Protein AF-A0A5N8VLD8-F1 (afdb_monomer_lite)

Sequence (87 aa):
MGMFDDIHTGNRCGQTKAFGRTLAHYCTGDTVDPVDGRTHVQIAMPDGGWLHVRDGRIHSWQETPAPDLPPYDNFGRPLSGLAWPYP

Foldseek 3Di:
DFQWEWEAEPPDIATAQQQPSPNHYDYFFDAGHAQVNHQFAWEATPVAFIFTGHNRGGHHTGRDDDLQHQYDYSNSHRDPPCDHNDD

Secondary structure (DSSP, 8-state):
----EEEEETTEEEEE-TT-SS--EEETT-B-PPBTTBSSEEEE-TTSSEEEEETTEEEEEESS--TTS-EE-TTSSB-TT--SS--

Structure (mmCIF, N/CA/C/O backbone):
data_AF-A0A5N8VLD8-F1
#
_entry.id   AF-A0A5N8VLD8-F1
#
loop_
_atom_site.group_PDB
_atom_site.id
_atom_site.type_symbol
_atom_site.label_atom_id
_atom_site.label_alt_id
_atom_site.label_comp_id
_atom_site.label_asym_id
_atom_site.label_entity_id
_atom_site.label_seq_id
_atom_site.pdbx_PDB_ins_code
_atom_site.Cartn_x
_atom_site.Cartn_y
_atom_site.Cartn_z
_atom_site.occupancy
_atom_site.B_iso_or_equiv
_atom_site.auth_seq_id
_atom_site.auth_comp_id
_atom_site.auth_asym_id
_atom_site.auth_atom_id
_atom_site.pdbx_PDB_model_num
ATOM 1 N N . MET A 1 1 ? 9.318 -10.427 -17.188 1.00 51.47 1 MET A N 1
ATOM 2 C CA . MET A 1 1 ? 8.568 -9.326 -16.543 1.00 51.47 1 MET A CA 1
ATOM 3 C C . MET A 1 1 ? 7.678 -9.935 -15.477 1.00 51.47 1 MET A C 1
ATOM 5 O O . MET A 1 1 ? 7.081 -10.969 -15.742 1.00 51.47 1 MET A O 1
ATOM 9 N N . GLY A 1 2 ? 7.673 -9.393 -14.260 1.00 64.25 2 GLY A N 1
ATOM 10 C CA . GLY A 1 2 ? 6.794 -9.890 -13.199 1.00 64.25 2 GLY A CA 1
ATOM 11 C C . GLY A 1 2 ? 5.386 -9.311 -13.332 1.00 64.25 2 GLY A C 1
ATOM 12 O O . GLY A 1 2 ? 5.240 -8.209 -13.837 1.00 64.25 2 GLY A O 1
ATOM 13 N N . MET A 1 3 ? 4.379 -10.038 -12.854 1.00 83.50 3 MET A N 1
ATOM 14 C CA . MET A 1 3 ? 3.006 -9.544 -12.705 1.00 83.50 3 MET A CA 1
ATOM 15 C C . MET A 1 3 ? 2.946 -8.584 -11.503 1.00 83.50 3 MET A C 1
ATOM 17 O O . MET A 1 3 ? 3.359 -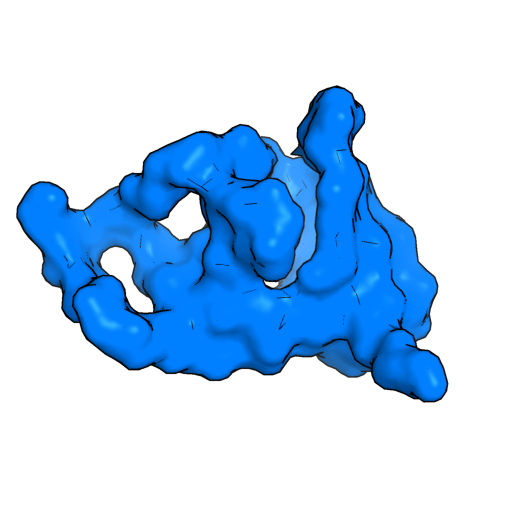8.994 -10.409 1.00 83.50 3 MET A O 1
ATOM 21 N N . PHE A 1 4 ? 2.539 -7.331 -11.720 1.00 87.75 4 PHE A N 1
ATOM 22 C CA . PHE A 1 4 ? 2.366 -6.274 -10.713 1.00 87.75 4 PHE A CA 1
ATOM 23 C C . PHE A 1 4 ? 1.028 -5.571 -10.940 1.00 87.75 4 PHE A C 1
ATOM 25 O O . PHE A 1 4 ? 0.575 -5.492 -12.077 1.00 87.75 4 PHE 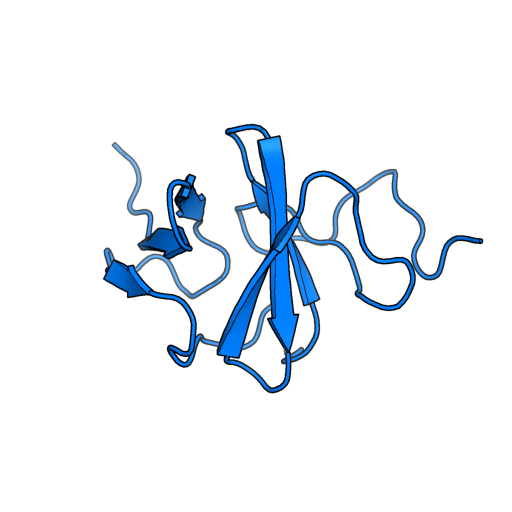A O 1
ATOM 32 N N . ASP A 1 5 ? 0.446 -5.057 -9.866 1.00 90.31 5 ASP A N 1
ATOM 33 C CA . ASP A 1 5 ? -0.750 -4.225 -9.886 1.00 90.31 5 ASP A CA 1
ATOM 34 C C . ASP A 1 5 ? -0.328 -2.746 -9.948 1.00 90.31 5 ASP A C 1
ATOM 36 O O . ASP A 1 5 ? 0.594 -2.332 -9.233 1.00 90.31 5 ASP A O 1
ATOM 40 N N . ASP A 1 6 ? -0.982 -1.966 -10.809 1.00 93.56 6 ASP A N 1
ATOM 41 C CA . ASP A 1 6 ? -0.724 -0.538 -11.007 1.00 93.56 6 ASP A CA 1
ATOM 42 C C . ASP A 1 6 ? -1.597 0.294 -10.064 1.00 93.56 6 ASP A C 1
ATOM 44 O O . ASP A 1 6 ? -2.818 0.135 -10.026 1.00 93.56 6 ASP A O 1
ATOM 48 N N . ILE A 1 7 ? -0.982 1.217 -9.323 1.00 94.44 7 ILE A N 1
ATOM 49 C CA . ILE A 1 7 ? -1.655 2.069 -8.341 1.00 94.44 7 ILE A CA 1
ATOM 50 C C . ILE A 1 7 ? -1.556 3.531 -8.757 1.00 94.44 7 ILE A C 1
ATOM 52 O O . ILE A 1 7 ? -0.458 4.077 -8.842 1.00 94.44 7 ILE A O 1
ATOM 56 N N . HIS A 1 8 ? -2.702 4.187 -8.923 1.00 94.50 8 HIS A N 1
ATOM 57 C CA . HIS A 1 8 ? -2.811 5.605 -9.252 1.00 94.50 8 HIS A CA 1
ATOM 58 C C . HIS A 1 8 ? -3.436 6.389 -8.095 1.00 94.50 8 HIS A C 1
ATOM 60 O O . HIS A 1 8 ? -4.568 6.145 -7.681 1.00 94.50 8 HIS A O 1
ATOM 66 N N . THR A 1 9 ? -2.708 7.375 -7.575 1.00 93.38 9 THR A N 1
ATOM 67 C CA . THR A 1 9 ? -3.180 8.229 -6.474 1.00 93.38 9 THR A CA 1
ATOM 68 C C . THR A 1 9 ? -2.818 9.688 -6.753 1.00 93.38 9 THR A C 1
ATOM 70 O O . THR A 1 9 ? -1.672 10.119 -6.617 1.00 93.38 9 THR A O 1
ATOM 73 N N . GLY A 1 10 ? -3.799 10.475 -7.202 1.00 88.25 10 GLY A N 1
ATOM 74 C CA . GLY A 1 10 ? -3.543 11.835 -7.686 1.00 88.25 10 GLY A CA 1
ATOM 75 C C . GLY A 1 10 ? -2.520 11.835 -8.830 1.00 88.25 10 GLY A C 1
ATOM 76 O O . GLY A 1 10 ? -2.729 11.179 -9.845 1.00 88.25 10 GLY A O 1
ATOM 77 N N . ASN A 1 11 ? -1.399 12.538 -8.644 1.00 89.19 11 ASN A N 1
ATOM 78 C CA . ASN A 1 11 ? -0.314 12.625 -9.633 1.00 89.19 11 ASN A CA 1
ATOM 79 C C . ASN A 1 11 ? 0.768 11.539 -9.467 1.00 89.19 11 ASN A C 1
ATOM 81 O O . ASN A 1 11 ? 1.785 11.582 -10.160 1.00 89.19 11 ASN A O 1
ATOM 85 N N . ARG A 1 12 ? 0.599 10.601 -8.526 1.00 93.06 12 ARG A N 1
ATOM 86 C CA . ARG A 1 12 ? 1.533 9.490 -8.300 1.00 93.06 12 ARG A CA 1
ATOM 87 C C . ARG A 1 12 ? 1.017 8.218 -8.967 1.00 93.06 12 ARG A C 1
ATOM 89 O O . ARG A 1 12 ? -0.182 7.935 -8.951 1.00 93.06 12 ARG A O 1
ATOM 96 N N . CYS A 1 13 ? 1.954 7.453 -9.511 1.00 93.25 13 CYS A N 1
ATOM 97 C CA . CYS A 1 13 ? 1.759 6.126 -10.074 1.00 93.25 13 CYS A CA 1
ATOM 98 C C . CYS A 1 13 ? 2.893 5.231 -9.563 1.00 93.25 13 CYS A C 1
ATOM 100 O O . CYS A 1 13 ? 4.026 5.702 -9.462 1.00 93.25 13 CYS A O 1
ATOM 102 N N . GLY A 1 14 ? 2.591 3.976 -9.242 1.00 93.31 14 GLY A N 1
ATOM 103 C CA . GLY A 1 14 ? 3.614 2.965 -9.001 1.00 93.31 14 GLY A CA 1
ATOM 104 C C . GLY A 1 14 ? 3.037 1.563 -8.909 1.00 93.31 14 GLY A C 1
ATOM 105 O O . GLY A 1 14 ? 1.826 1.366 -8.991 1.00 93.31 14 GLY A O 1
ATOM 106 N N . GLN A 1 15 ? 3.922 0.586 -8.737 1.00 93.88 15 GLN A N 1
ATOM 107 C CA . GLN A 1 15 ? 3.584 -0.829 -8.873 1.00 93.88 15 GLN A CA 1
ATOM 108 C C . GLN A 1 15 ? 3.780 -1.615 -7.576 1.00 93.88 15 GLN A C 1
ATOM 110 O O . GLN A 1 15 ? 4.818 -1.518 -6.914 1.00 93.88 15 GLN A O 1
ATOM 115 N N . THR A 1 16 ? 2.799 -2.452 -7.233 1.00 93.44 16 THR A N 1
ATOM 116 C CA . THR A 1 16 ? 2.843 -3.327 -6.052 1.00 93.44 16 THR A CA 1
ATOM 117 C C . THR A 1 16 ? 2.367 -4.741 -6.373 1.00 93.44 16 THR A C 1
ATOM 119 O O . THR A 1 16 ? 1.689 -4.996 -7.358 1.00 93.44 16 THR A O 1
ATOM 122 N N . LYS A 1 17 ? 2.774 -5.698 -5.546 1.00 93.25 17 LYS A N 1
ATOM 123 C CA . LYS A 1 17 ? 2.312 -7.093 -5.538 1.00 93.25 17 LYS A CA 1
ATOM 124 C C . LYS A 1 17 ? 1.581 -7.451 -4.253 1.00 93.25 17 LYS A C 1
ATOM 126 O O . LYS A 1 17 ? 1.204 -8.611 -4.085 1.00 93.25 17 LYS A O 1
ATOM 131 N N . ALA A 1 18 ? 1.443 -6.490 -3.343 1.00 94.31 18 ALA A N 1
ATOM 132 C CA . ALA A 1 18 ? 0.882 -6.712 -2.020 1.00 94.31 18 ALA A CA 1
ATOM 133 C C . ALA A 1 18 ? -0.575 -7.207 -2.066 1.00 94.31 18 ALA A C 1
ATOM 135 O O . ALA A 1 18 ? -1.006 -7.859 -1.123 1.00 94.31 18 ALA A O 1
ATOM 136 N N . PHE A 1 19 ? -1.298 -6.959 -3.165 1.00 92.12 19 PHE A N 1
ATOM 137 C CA . PHE A 1 19 ? -2.731 -7.241 -3.310 1.00 92.12 19 PHE A CA 1
ATOM 138 C C . PHE A 1 19 ? -3.060 -8.448 -4.199 1.00 92.12 19 PHE A C 1
ATOM 140 O O . PHE A 1 19 ? -4.189 -8.584 -4.646 1.00 92.12 19 PHE A O 1
ATOM 147 N N . GLY A 1 20 ? -2.096 -9.331 -4.478 1.00 78.44 20 GLY A N 1
ATOM 148 C CA . GLY A 1 20 ? -2.399 -10.609 -5.136 1.00 78.44 20 GLY A CA 1
ATOM 149 C C . GLY A 1 20 ? -1.864 -10.794 -6.556 1.00 78.44 20 GLY A C 1
ATOM 150 O O . GLY A 1 20 ? -2.012 -11.891 -7.090 1.00 78.44 20 GLY A O 1
ATOM 151 N N . ARG A 1 21 ? -1.128 -9.822 -7.124 1.00 72.06 21 ARG A N 1
ATOM 152 C CA . ARG A 1 21 ? -0.369 -9.985 -8.387 1.00 72.06 21 ARG A CA 1
ATOM 153 C C . ARG A 1 21 ? -1.270 -10.294 -9.584 1.00 72.06 21 ARG A C 1
ATOM 155 O O . ARG A 1 21 ? -0.987 -11.236 -10.319 1.00 72.06 21 ARG A O 1
ATOM 162 N N . THR A 1 22 ? -2.340 -9.539 -9.778 1.00 78.00 22 THR A N 1
ATOM 163 C CA . THR A 1 22 ? -3.383 -9.850 -10.767 1.00 78.00 22 THR A CA 1
ATOM 164 C C . THR A 1 22 ? -3.328 -8.987 -12.033 1.00 78.00 22 THR A C 1
ATOM 166 O O . THR A 1 22 ? -4.150 -9.196 -12.921 1.00 78.00 22 THR A O 1
ATOM 169 N N . LEU A 1 23 ? -2.343 -8.083 -12.167 1.00 85.38 23 LEU A N 1
ATOM 170 C CA . LEU A 1 23 ? -2.330 -7.017 -13.193 1.00 85.38 23 LEU A CA 1
ATOM 171 C C . LEU A 1 23 ? -3.543 -6.093 -13.058 1.00 85.38 23 LEU A C 1
ATOM 173 O O . LEU A 1 23 ? -4.080 -5.604 -14.052 1.00 85.38 23 LEU A O 1
ATOM 177 N N . ALA A 1 24 ? -4.008 -5.895 -11.827 1.00 90.00 24 ALA A N 1
ATOM 178 C CA . ALA A 1 24 ? -5.095 -4.975 -11.571 1.00 90.00 24 ALA A CA 1
ATOM 179 C C . ALA A 1 24 ? -4.615 -3.526 -11.706 1.00 90.00 24 ALA A C 1
ATOM 181 O O . ALA A 1 24 ? -3.464 -3.199 -11.418 1.00 90.00 24 ALA A O 1
ATOM 182 N N . HIS A 1 25 ? -5.536 -2.657 -12.109 1.00 92.81 25 HIS A N 1
ATOM 183 C CA . HIS A 1 25 ? -5.354 -1.213 -12.071 1.00 92.81 25 HIS A CA 1
ATOM 184 C C . HIS A 1 25 ? -6.239 -0.658 -10.961 1.00 92.81 25 HIS A C 1
ATOM 186 O O . HIS A 1 25 ? -7.458 -0.832 -11.011 1.00 92.81 25 HIS A O 1
ATOM 192 N N . TYR A 1 26 ? -5.633 0.007 -9.982 1.00 94.31 26 TYR A N 1
ATOM 193 C CA . TYR A 1 26 ? -6.335 0.596 -8.852 1.00 94.31 26 TYR A CA 1
ATOM 194 C C . TYR A 1 26 ? -6.143 2.110 -8.782 1.00 94.31 26 TYR A C 1
ATOM 196 O O . TYR A 1 26 ? -5.065 2.643 -9.057 1.00 94.31 26 TYR A O 1
ATOM 204 N N . CYS A 1 27 ? -7.185 2.794 -8.330 1.00 95.50 27 CYS A N 1
ATOM 205 C CA . CYS A 1 27 ? -7.211 4.209 -8.005 1.00 95.50 27 CYS A CA 1
ATOM 206 C C . CYS A 1 27 ? -7.453 4.435 -6.504 1.00 95.50 27 CYS A C 1
ATOM 208 O O . CYS A 1 27 ? -7.893 3.546 -5.771 1.00 95.50 27 CYS A O 1
ATOM 210 N N . THR A 1 28 ? -7.215 5.661 -6.029 1.00 96.56 28 THR A N 1
ATOM 211 C CA . THR A 1 28 ? -7.664 6.082 -4.692 1.00 96.56 28 THR A CA 1
ATOM 212 C C . THR A 1 28 ? -9.145 5.748 -4.473 1.00 96.56 28 THR A C 1
ATOM 214 O O . THR A 1 28 ? -9.993 6.110 -5.282 1.00 96.56 28 THR A O 1
ATOM 217 N N . GLY A 1 29 ? -9.454 5.112 -3.344 1.00 96.06 29 GLY A N 1
ATOM 218 C CA . GLY A 1 29 ? -10.795 4.684 -2.945 1.00 96.06 29 GLY A CA 1
ATOM 219 C C . GLY A 1 29 ? -11.125 3.232 -3.296 1.00 96.06 29 GLY A C 1
ATOM 220 O O . GLY A 1 29 ? -12.037 2.663 -2.681 1.00 96.06 29 GLY A O 1
ATOM 221 N N . ASP A 1 30 ? -10.379 2.614 -4.213 1.00 96.81 30 ASP A N 1
ATOM 222 C CA . ASP A 1 30 ? -10.623 1.234 -4.622 1.00 96.81 30 ASP A CA 1
ATOM 223 C C . ASP A 1 30 ? -10.325 0.248 -3.498 1.00 96.81 30 ASP A C 1
ATOM 225 O O . ASP A 1 30 ? -9.429 0.450 -2.673 1.00 96.81 30 ASP A O 1
ATOM 229 N N . THR A 1 31 ? -11.111 -0.827 -3.471 1.00 96.38 31 THR A N 1
ATOM 230 C CA . THR A 1 31 ? -10.928 -1.941 -2.544 1.00 96.38 31 THR A CA 1
ATOM 231 C C . THR A 1 31 ? -9.775 -2.823 -3.006 1.00 96.38 31 THR A C 1
ATOM 233 O O . THR A 1 31 ? -9.671 -3.145 -4.188 1.00 96.38 31 THR A O 1
ATOM 236 N N . VAL A 1 32 ? -8.942 -3.240 -2.056 1.00 95.50 32 VAL A N 1
ATOM 237 C CA . VAL A 1 32 ? -7.789 -4.116 -2.274 1.00 95.50 32 VAL A CA 1
ATOM 238 C C . VAL A 1 32 ? -7.854 -5.324 -1.348 1.00 95.50 32 VAL A C 1
ATOM 240 O O . VAL A 1 32 ? -8.473 -5.269 -0.280 1.00 95.50 32 VAL A O 1
ATOM 243 N N . ASP A 1 33 ? -7.197 -6.410 -1.746 1.00 94.88 33 ASP A N 1
ATOM 244 C CA . ASP A 1 33 ? -7.096 -7.595 -0.902 1.00 94.88 33 ASP A CA 1
ATOM 245 C C . ASP A 1 33 ? -6.290 -7.300 0.380 1.00 94.88 33 ASP A C 1
ATOM 247 O O . ASP A 1 33 ? -5.330 -6.518 0.347 1.00 94.88 33 ASP A O 1
ATOM 251 N N . PRO A 1 34 ? -6.648 -7.915 1.526 1.00 95.56 34 PRO A N 1
ATOM 252 C CA . PRO A 1 34 ? -5.908 -7.737 2.769 1.00 95.56 34 PRO A CA 1
ATOM 253 C C . PRO A 1 34 ? -4.445 -8.174 2.639 1.00 95.56 34 PRO A C 1
ATOM 255 O O . PRO A 1 34 ? -4.147 -9.268 2.159 1.00 95.56 34 PRO A O 1
ATOM 258 N N . VAL A 1 35 ? -3.531 -7.363 3.167 1.00 95.44 35 VAL A N 1
ATOM 259 C CA . VAL A 1 35 ? -2.101 -7.688 3.218 1.00 95.44 35 VAL A CA 1
ATOM 260 C C . VAL A 1 35 ? -1.827 -8.394 4.536 1.00 95.44 35 VAL A C 1
ATOM 262 O O . VAL A 1 35 ? -2.038 -7.807 5.595 1.00 95.44 35 VAL A O 1
ATOM 265 N N . ASP A 1 36 ? -1.398 -9.659 4.488 1.00 92.81 36 ASP A N 1
ATOM 266 C CA . ASP A 1 36 ? -1.127 -10.459 5.698 1.00 92.81 36 ASP A CA 1
ATOM 267 C C . ASP A 1 36 ? -2.336 -10.487 6.666 1.00 92.81 36 ASP A C 1
ATOM 269 O O . ASP A 1 36 ? -2.226 -10.336 7.881 1.00 92.81 36 ASP A O 1
ATOM 273 N N . GLY A 1 37 ? -3.543 -10.586 6.093 1.00 93.88 37 GLY A N 1
ATOM 274 C CA . GLY A 1 37 ? -4.809 -10.568 6.833 1.00 93.88 37 GLY A CA 1
ATOM 275 C C . GLY A 1 37 ? -5.221 -9.199 7.390 1.00 93.88 37 GLY A C 1
ATOM 276 O O . GLY A 1 37 ? -6.233 -9.111 8.086 1.00 93.88 37 GLY A O 1
ATOM 277 N N . ARG A 1 38 ? -4.481 -8.123 7.092 1.00 95.44 38 ARG A N 1
ATOM 278 C CA . ARG A 1 38 ? -4.750 -6.765 7.584 1.00 95.44 38 ARG A CA 1
ATOM 279 C C . ARG A 1 38 ? -5.343 -5.874 6.500 1.00 95.44 38 ARG A C 1
ATOM 281 O O . ARG A 1 38 ? -4.911 -5.871 5.352 1.00 95.44 38 ARG A O 1
ATOM 288 N N . THR A 1 39 ? -6.307 -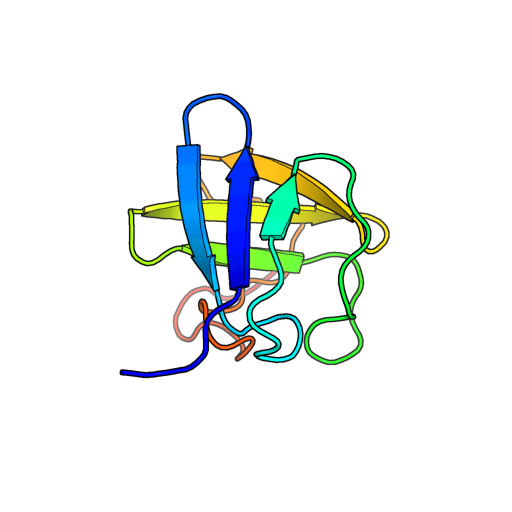5.057 6.906 1.00 96.69 39 THR A N 1
ATOM 289 C CA . THR A 1 39 ? -6.990 -4.064 6.059 1.00 96.69 39 THR A CA 1
ATOM 290 C C . THR A 1 39 ? -6.521 -2.630 6.317 1.00 96.69 39 THR A C 1
ATOM 292 O O . THR A 1 39 ? -6.923 -1.710 5.611 1.00 96.69 39 THR A O 1
ATOM 295 N N . HIS A 1 40 ? -5.665 -2.442 7.324 1.00 96.88 40 HIS A N 1
ATOM 296 C CA . HIS A 1 40 ? -5.034 -1.177 7.682 1.00 96.88 40 HIS A CA 1
ATOM 297 C C . HIS A 1 40 ? -3.526 -1.370 7.667 1.00 96.88 40 HIS A C 1
ATOM 299 O O . HIS A 1 40 ? -2.973 -1.976 8.586 1.00 96.88 40 HIS A O 1
ATOM 305 N N . VAL A 1 41 ? -2.878 -0.913 6.599 1.00 97.25 41 VAL A N 1
ATOM 306 C CA . VAL A 1 41 ? -1.445 -1.113 6.360 1.00 97.25 41 VAL A CA 1
ATOM 307 C C . VAL A 1 41 ? -0.861 0.073 5.604 1.00 97.25 41 VAL A C 1
ATOM 309 O O . VAL A 1 41 ? -1.584 0.857 4.988 1.00 97.25 41 VAL A O 1
ATOM 312 N N . GLN A 1 42 ? 0.462 0.176 5.610 1.00 97.50 42 GLN A N 1
ATOM 313 C CA . GLN A 1 42 ? 1.188 1.029 4.679 1.00 97.50 42 GLN A CA 1
ATOM 314 C C . GLN A 1 42 ? 2.184 0.197 3.877 1.00 97.50 42 GLN A C 1
ATOM 316 O O . GLN A 1 42 ? 2.810 -0.716 4.412 1.00 97.50 42 GLN A O 1
ATOM 321 N N . ILE A 1 43 ? 2.325 0.510 2.593 1.00 96.75 43 ILE A N 1
ATOM 322 C CA . ILE A 1 43 ? 3.202 -0.209 1.669 1.00 96.75 43 ILE A CA 1
ATOM 323 C C . ILE A 1 43 ? 4.285 0.747 1.187 1.00 96.75 43 ILE A C 1
ATOM 325 O O . ILE A 1 43 ? 3.978 1.772 0.579 1.00 96.75 43 ILE A O 1
ATOM 329 N N . ALA A 1 44 ? 5.545 0.405 1.442 1.00 96.19 44 ALA A N 1
ATOM 330 C CA . ALA A 1 44 ? 6.687 1.114 0.885 1.00 96.19 44 ALA A CA 1
ATOM 331 C C . ALA A 1 44 ? 6.734 0.883 -0.631 1.00 96.19 44 ALA A C 1
ATOM 333 O O . ALA A 1 44 ? 6.886 -0.254 -1.091 1.00 96.19 44 ALA A O 1
ATOM 334 N N . MET A 1 45 ? 6.595 1.957 -1.405 1.00 95.19 45 MET A N 1
ATOM 335 C CA . MET A 1 45 ? 6.568 1.879 -2.863 1.00 95.19 45 MET A CA 1
ATOM 336 C C . MET A 1 45 ? 7.992 1.968 -3.436 1.00 95.19 45 MET A C 1
ATOM 338 O O . MET A 1 45 ? 8.791 2.763 -2.935 1.00 95.19 45 MET A O 1
ATOM 342 N N . PRO A 1 46 ? 8.338 1.205 -4.497 1.00 90.69 46 PRO A N 1
ATOM 343 C CA . PRO A 1 46 ? 9.678 1.245 -5.097 1.00 90.69 46 PRO A CA 1
ATOM 344 C C . PRO A 1 46 ? 10.066 2.631 -5.620 1.00 90.69 46 PRO A C 1
ATOM 346 O O . PRO A 1 46 ? 11.226 3.022 -5.533 1.00 90.69 46 PRO A O 1
ATOM 349 N N . ASP A 1 47 ? 9.075 3.384 -6.101 1.00 86.56 47 ASP A N 1
ATOM 350 C CA . ASP A 1 47 ? 9.232 4.744 -6.629 1.00 86.56 47 ASP A CA 1
ATOM 351 C C . ASP A 1 47 ? 9.312 5.812 -5.518 1.00 86.56 47 ASP A C 1
ATOM 353 O O . ASP A 1 47 ? 9.348 7.015 -5.786 1.00 86.56 47 ASP A O 1
ATOM 357 N N . GLY A 1 48 ? 9.353 5.369 -4.258 1.00 92.12 48 GLY A N 1
ATOM 358 C CA . GLY A 1 48 ? 9.423 6.203 -3.069 1.00 92.12 48 GLY A CA 1
ATOM 359 C C . GLY A 1 48 ? 8.057 6.543 -2.475 1.00 92.12 48 GLY A C 1
ATOM 360 O O . GLY A 1 48 ? 7.023 6.568 -3.143 1.00 92.12 48 GLY A O 1
ATOM 361 N N . GLY A 1 49 ? 8.066 6.846 -1.180 1.00 94.75 49 GLY A N 1
ATOM 362 C CA . GLY A 1 49 ? 6.855 7.101 -0.411 1.00 94.75 49 GLY A CA 1
ATOM 363 C C . GLY A 1 49 ? 6.094 5.829 -0.034 1.00 94.75 49 GLY A C 1
ATOM 364 O O . GLY A 1 49 ? 6.594 4.706 -0.134 1.00 94.75 49 GLY A O 1
ATOM 365 N N . TRP A 1 50 ? 4.877 6.046 0.450 1.00 96.25 50 TRP A N 1
ATOM 366 C CA . TRP A 1 50 ? 4.088 5.075 1.188 1.00 96.25 50 TRP A CA 1
ATOM 367 C C . TRP A 1 50 ? 2.646 5.107 0.716 1.00 96.25 50 TRP A C 1
ATOM 369 O O . TRP A 1 50 ? 1.964 6.129 0.807 1.00 96.25 50 TRP A O 1
ATOM 379 N N . LEU A 1 51 ? 2.167 3.968 0.231 1.00 97.31 51 LEU A N 1
ATOM 380 C CA . LEU A 1 51 ? 0.760 3.783 -0.072 1.00 97.31 51 LEU A CA 1
ATOM 381 C C . LEU A 1 51 ? 0.030 3.395 1.212 1.00 97.31 51 LEU A C 1
ATOM 383 O O . LEU A 1 51 ? 0.291 2.340 1.785 1.00 97.31 51 LEU A O 1
ATOM 387 N N . HIS A 1 52 ? -0.890 4.238 1.665 1.00 97.31 52 HIS A N 1
ATOM 388 C CA . HIS A 1 52 ? -1.715 3.958 2.833 1.00 97.31 52 HIS A CA 1
ATOM 389 C C . HIS A 1 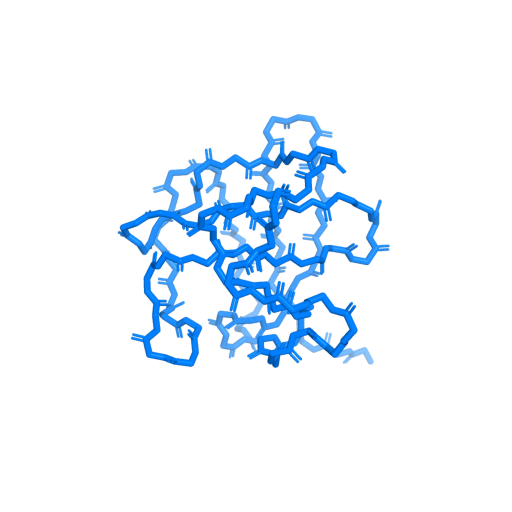52 ? -2.999 3.258 2.409 1.00 97.31 52 HIS A C 1
ATOM 391 O O . HIS A 1 52 ? -3.745 3.759 1.562 1.00 97.31 52 HIS A O 1
ATOM 397 N N . VAL A 1 53 ? -3.275 2.132 3.056 1.00 97.69 53 VAL A N 1
ATOM 398 C CA . VAL A 1 53 ? -4.519 1.379 2.932 1.00 97.69 53 VAL A CA 1
ATOM 399 C C . VAL A 1 53 ? -5.242 1.461 4.270 1.00 97.69 53 VAL A C 1
ATOM 401 O O . VAL A 1 53 ? -4.660 1.158 5.313 1.00 97.69 53 VAL A O 1
ATOM 404 N N . ARG A 1 54 ? -6.503 1.890 4.248 1.00 97.50 54 ARG A N 1
ATOM 405 C CA . ARG A 1 54 ? -7.375 1.950 5.430 1.00 97.50 54 ARG A CA 1
ATOM 406 C C . ARG A 1 54 ? -8.708 1.312 5.088 1.00 97.50 54 ARG A C 1
ATOM 408 O O . ARG A 1 54 ? -9.195 1.489 3.974 1.00 97.50 54 ARG A O 1
ATOM 415 N N . ASP A 1 55 ? -9.254 0.531 6.013 1.00 96.94 55 ASP A N 1
ATOM 416 C CA . ASP A 1 55 ? -10.495 -0.225 5.813 1.00 96.94 55 ASP A CA 1
ATOM 417 C C . ASP A 1 55 ? -10.519 -1.050 4.506 1.00 96.94 55 ASP A C 1
ATOM 419 O O . ASP A 1 55 ? -11.554 -1.204 3.860 1.00 96.94 55 ASP A O 1
ATOM 423 N N . GLY A 1 56 ? -9.357 -1.570 4.086 1.00 96.38 56 GLY A N 1
ATOM 424 C CA . GLY A 1 56 ? -9.214 -2.368 2.864 1.00 96.38 56 GLY A CA 1
ATOM 425 C C . GLY A 1 56 ? -9.346 -1.550 1.580 1.00 96.38 56 GLY A C 1
ATOM 426 O O . GLY A 1 56 ? -9.641 -2.109 0.527 1.00 96.38 56 GLY A O 1
ATOM 427 N N . ARG A 1 57 ? -9.162 -0.228 1.653 1.00 97.50 57 ARG A N 1
ATOM 428 C CA . ARG A 1 57 ? -9.213 0.686 0.510 1.00 97.50 57 ARG A CA 1
ATOM 429 C C . ARG A 1 57 ? -7.945 1.505 0.392 1.00 97.50 57 ARG A C 1
ATOM 431 O O . ARG A 1 57 ? -7.352 1.897 1.399 1.00 97.50 57 ARG A O 1
ATOM 438 N N . ILE A 1 58 ? -7.563 1.827 -0.840 1.00 97.19 58 ILE A N 1
ATOM 439 C CA . ILE A 1 58 ? -6.471 2.769 -1.092 1.00 97.19 58 ILE A CA 1
ATOM 440 C C . ILE A 1 58 ? -6.896 4.147 -0.597 1.00 97.19 58 ILE A C 1
ATOM 442 O O . ILE A 1 58 ? -7.817 4.756 -1.134 1.00 97.19 58 ILE A O 1
ATOM 446 N N . HIS A 1 59 ? -6.216 4.648 0.426 1.00 96.81 59 HIS A N 1
ATOM 447 C CA . HIS A 1 59 ? -6.562 5.911 1.061 1.00 96.81 59 HIS A CA 1
ATOM 448 C C . HIS A 1 59 ? -5.769 7.080 0.468 1.00 96.81 59 HIS A C 1
ATOM 450 O O . HIS A 1 59 ? -6.336 8.105 0.099 1.00 96.81 59 HIS A O 1
ATOM 456 N N . SER A 1 60 ? -4.442 6.951 0.393 1.00 96.19 60 SER A N 1
ATOM 457 C CA . SER A 1 60 ? -3.557 8.032 -0.060 1.00 96.19 60 SER A CA 1
ATOM 458 C C . SER A 1 60 ? -2.137 7.540 -0.321 1.00 96.19 60 SER A C 1
ATOM 460 O O . SER A 1 60 ? -1.723 6.544 0.266 1.00 96.19 60 SER A O 1
ATOM 462 N N . TRP A 1 61 ? -1.362 8.309 -1.082 1.00 96.81 61 TRP A N 1
ATOM 463 C CA . TRP A 1 61 ? 0.095 8.182 -1.157 1.00 96.81 61 TRP A CA 1
ATOM 464 C C . TRP A 1 61 ? 0.752 9.297 -0.353 1.00 96.81 61 TRP A C 1
ATOM 466 O O . TRP A 1 61 ? 0.416 10.466 -0.536 1.00 96.81 61 TRP A O 1
ATOM 476 N N . GLN A 1 62 ? 1.664 8.935 0.542 1.00 95.94 62 GLN A N 1
ATOM 477 C CA . GLN A 1 62 ? 2.366 9.853 1.436 1.00 95.94 62 GLN A CA 1
ATOM 478 C C . GLN A 1 62 ? 3.876 9.763 1.228 1.00 95.94 62 GLN A C 1
ATOM 480 O O . GLN A 1 62 ? 4.396 8.747 0.777 1.00 95.94 62 GLN A O 1
ATOM 485 N N . GLU A 1 63 ? 4.600 10.833 1.535 1.00 94.88 63 GLU A N 1
ATOM 486 C CA . GLU A 1 63 ? 6.067 10.837 1.436 1.00 94.88 63 GLU A CA 1
ATOM 487 C C . GLU A 1 63 ? 6.722 10.192 2.660 1.00 94.88 63 GLU A C 1
ATOM 489 O O . GLU A 1 63 ? 7.771 9.558 2.549 1.00 94.88 63 GLU A O 1
ATOM 494 N N . THR A 1 64 ? 6.073 10.303 3.817 1.00 92.94 64 THR A N 1
ATOM 495 C CA . THR A 1 64 ? 6.525 9.748 5.091 1.00 92.94 64 THR A CA 1
ATOM 496 C C . THR A 1 64 ? 5.612 8.613 5.549 1.00 92.94 64 THR A C 1
ATOM 498 O O . THR A 1 64 ? 4.415 8.629 5.249 1.00 92.94 64 THR A O 1
ATOM 501 N N . PRO A 1 65 ? 6.156 7.622 6.277 1.00 93.25 65 PRO A N 1
ATOM 502 C CA . PRO A 1 65 ? 5.351 6.522 6.774 1.00 93.25 65 PRO A CA 1
ATOM 503 C C . PRO A 1 65 ? 4.487 6.974 7.957 1.00 93.25 65 PRO A C 1
ATOM 505 O O . PRO A 1 65 ? 4.924 7.766 8.800 1.00 93.25 65 PRO A O 1
ATOM 508 N N . ALA A 1 66 ? 3.280 6.428 8.066 1.00 92.75 66 ALA A N 1
ATOM 509 C CA . ALA A 1 66 ? 2.379 6.676 9.186 1.00 92.75 66 ALA A CA 1
ATOM 510 C C . ALA A 1 66 ? 2.683 5.754 10.388 1.00 92.75 66 ALA A C 1
ATOM 512 O O . ALA A 1 66 ? 2.655 4.532 10.231 1.00 92.75 66 ALA A O 1
ATOM 513 N N . PRO A 1 67 ? 2.925 6.293 11.599 1.00 91.00 67 PRO A N 1
ATOM 514 C CA . PRO A 1 67 ? 3.303 5.489 12.767 1.00 91.00 67 PRO A CA 1
ATOM 515 C C . PRO A 1 67 ? 2.188 4.548 13.246 1.00 91.00 67 PRO A C 1
ATOM 517 O O . PRO A 1 67 ? 2.464 3.533 13.885 1.00 91.00 67 PRO A O 1
ATOM 520 N N . ASP A 1 68 ? 0.928 4.839 12.908 1.00 91.44 68 ASP A N 1
ATOM 521 C CA . ASP A 1 68 ? -0.234 4.016 13.248 1.00 91.44 68 ASP A CA 1
ATOM 522 C C . ASP A 1 68 ? -0.479 2.857 12.267 1.00 91.44 68 ASP A C 1
ATOM 524 O O . ASP A 1 68 ? -1.271 1.967 12.573 1.00 91.44 68 ASP A O 1
ATOM 528 N N . LEU A 1 69 ? 0.223 2.807 11.128 1.00 94.56 69 LEU A N 1
ATOM 529 C CA . LEU A 1 69 ? 0.039 1.768 10.114 1.00 94.56 69 LEU A CA 1
ATOM 530 C C . LEU A 1 69 ? 1.211 0.773 10.087 1.00 94.56 69 LEU A C 1
ATOM 532 O O . LEU A 1 69 ? 2.367 1.183 9.978 1.00 94.56 69 LEU A O 1
ATOM 536 N N . PRO A 1 70 ? 0.956 -0.544 10.127 1.00 95.31 70 PRO A N 1
ATOM 537 C CA . PRO A 1 70 ? 2.014 -1.539 10.012 1.00 95.31 70 PRO A CA 1
ATOM 538 C C . PRO A 1 70 ? 2.664 -1.484 8.618 1.00 95.31 70 PRO A C 1
ATOM 540 O O . PRO A 1 70 ? 1.938 -1.476 7.616 1.00 95.31 70 PRO A O 1
ATOM 543 N N . PRO A 1 71 ? 4.006 -1.432 8.533 1.00 96.25 71 PRO A N 1
ATOM 544 C CA . PRO A 1 71 ? 4.717 -1.270 7.278 1.00 96.25 71 PRO A CA 1
ATOM 545 C C . PRO A 1 71 ? 4.992 -2.603 6.587 1.00 96.25 71 PRO A C 1
ATOM 547 O O . PRO A 1 71 ? 5.510 -3.551 7.181 1.00 96.25 71 PRO A O 1
ATOM 550 N N . TYR A 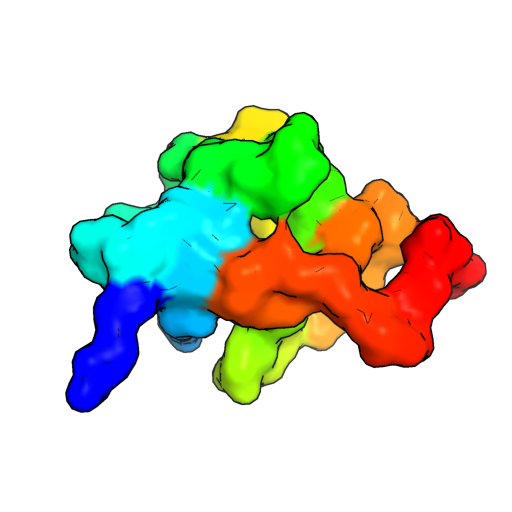1 72 ? 4.703 -2.634 5.294 1.00 96.38 72 TYR A N 1
ATOM 551 C CA . TYR A 1 72 ? 4.984 -3.741 4.394 1.00 96.38 72 TYR A CA 1
ATOM 552 C C . TYR A 1 72 ? 5.808 -3.247 3.201 1.00 96.38 72 TYR A C 1
ATOM 554 O O . TYR A 1 72 ? 5.751 -2.074 2.829 1.00 96.38 72 TYR A O 1
ATOM 562 N N . ASP A 1 73 ? 6.595 -4.132 2.600 1.00 95.25 73 ASP A N 1
ATOM 563 C CA . ASP A 1 73 ? 7.220 -3.876 1.306 1.00 95.25 73 ASP A CA 1
ATOM 564 C C . ASP A 1 73 ? 6.192 -3.985 0.165 1.00 95.25 73 ASP A C 1
ATOM 566 O O . ASP A 1 73 ? 5.058 -4.444 0.341 1.00 95.25 73 ASP A O 1
ATOM 570 N N . ASN A 1 74 ? 6.595 -3.606 -1.047 1.00 94.31 74 ASN A N 1
ATOM 571 C CA . ASN A 1 74 ? 5.751 -3.712 -2.237 1.00 94.31 74 ASN A CA 1
ATOM 572 C C . ASN A 1 74 ? 5.429 -5.162 -2.652 1.00 94.31 74 ASN A C 1
ATOM 574 O O . ASN A 1 74 ? 4.719 -5.372 -3.631 1.00 94.31 74 ASN A O 1
ATOM 578 N N . PHE A 1 75 ? 5.938 -6.174 -1.947 1.00 93.94 75 PHE A N 1
ATOM 579 C CA . PHE A 1 75 ? 5.562 -7.576 -2.116 1.00 93.94 75 PHE A CA 1
ATOM 580 C C . PHE A 1 75 ? 4.542 -8.050 -1.077 1.00 93.94 75 PHE A C 1
ATOM 582 O O . PHE A 1 75 ? 4.131 -9.211 -1.144 1.00 93.94 75 PHE A O 1
ATOM 589 N N . GLY A 1 76 ? 4.126 -7.177 -0.156 1.00 94.12 76 GLY A N 1
ATOM 590 C CA . GLY A 1 76 ? 3.214 -7.507 0.934 1.00 94.12 76 GLY A CA 1
ATOM 591 C C . GLY A 1 76 ? 3.889 -8.258 2.082 1.00 94.12 76 GLY A C 1
ATOM 592 O O . GLY A 1 76 ? 3.211 -8.959 2.828 1.00 94.12 76 GLY A O 1
ATOM 593 N N . ARG A 1 77 ? 5.216 -8.158 2.232 1.00 93.88 77 ARG A N 1
ATOM 594 C CA . ARG A 1 77 ? 5.958 -8.745 3.360 1.00 93.88 77 ARG A CA 1
ATOM 595 C C . ARG A 1 77 ? 6.223 -7.680 4.420 1.00 93.88 77 ARG A C 1
ATOM 597 O O . ARG A 1 77 ? 6.472 -6.539 4.042 1.00 93.88 77 ARG A O 1
ATOM 604 N N . PRO A 1 78 ? 6.207 -8.018 5.722 1.00 93.69 78 PRO A N 1
ATOM 605 C CA . PRO A 1 78 ? 6.550 -7.062 6.770 1.00 93.69 78 PRO A CA 1
ATOM 606 C C . PRO A 1 78 ? 7.898 -6.390 6.486 1.00 93.69 78 PRO A C 1
ATOM 608 O O . PRO A 1 78 ? 8.898 -7.070 6.227 1.00 93.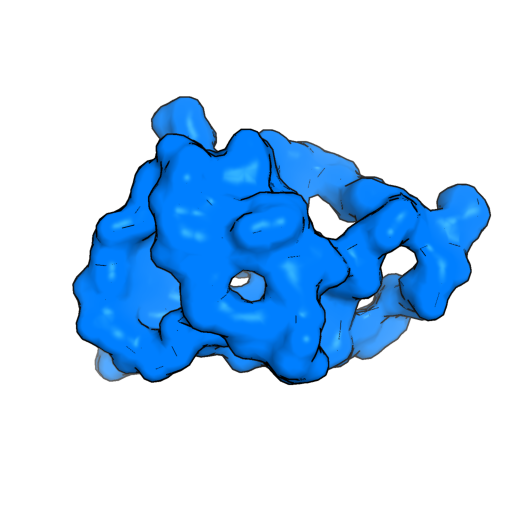69 78 PRO A O 1
ATOM 611 N N . LEU A 1 79 ? 7.926 -5.058 6.514 1.00 91.06 79 LEU A N 1
ATOM 612 C CA . LEU A 1 79 ? 9.129 -4.314 6.169 1.00 91.06 79 LEU A CA 1
ATOM 613 C C . LEU A 1 79 ? 10.154 -4.423 7.303 1.00 91.06 79 LEU A C 1
ATOM 615 O O . LEU A 1 79 ? 9.944 -3.954 8.420 1.00 91.06 79 LEU A O 1
ATOM 619 N N . SER A 1 80 ? 11.291 -5.047 7.007 1.00 83.19 80 SER A N 1
ATOM 620 C CA . SER A 1 80 ? 12.379 -5.210 7.972 1.00 83.19 80 SER A CA 1
ATOM 621 C C . SER A 1 80 ? 13.053 -3.863 8.258 1.00 83.19 80 SER A C 1
ATOM 623 O O . SER A 1 80 ? 13.368 -3.123 7.332 1.00 83.19 80 SER A O 1
ATOM 625 N N . GLY A 1 81 ? 13.307 -3.551 9.532 1.00 79.50 81 GLY A N 1
ATOM 626 C CA . GLY A 1 81 ? 14.032 -2.337 9.939 1.00 79.50 81 GLY A CA 1
ATOM 627 C C . GLY A 1 81 ? 13.162 -1.119 10.264 1.00 79.50 81 GLY A C 1
ATOM 628 O O . GLY A 1 81 ? 13.687 -0.150 10.804 1.00 79.50 81 GLY A O 1
ATOM 629 N N . LEU A 1 82 ? 11.847 -1.183 10.030 1.00 79.75 82 LEU A N 1
ATOM 630 C CA . LEU A 1 82 ? 10.887 -0.211 10.555 1.00 79.75 82 LEU A CA 1
ATOM 631 C C . LEU A 1 82 ? 10.009 -0.904 11.603 1.00 79.75 82 LEU A C 1
ATOM 633 O O . LEU A 1 82 ? 9.027 -1.565 11.274 1.00 79.75 82 LEU A O 1
ATOM 637 N N . ALA A 1 83 ? 10.411 -0.813 12.873 1.00 73.25 83 ALA A N 1
ATOM 638 C CA . ALA A 1 83 ? 9.652 -1.397 13.975 1.00 73.25 83 ALA A CA 1
ATOM 639 C C . ALA A 1 83 ? 8.326 -0.649 14.129 1.00 73.25 83 ALA A C 1
ATOM 641 O O . ALA A 1 83 ? 8.332 0.554 14.331 1.00 73.25 83 ALA A O 1
ATOM 642 N N . TRP A 1 84 ? 7.199 -1.347 14.026 1.00 78.19 84 TRP A N 1
ATOM 643 C CA . TRP A 1 84 ? 5.876 -0.756 14.207 1.00 78.19 84 TRP A CA 1
ATOM 644 C C . TRP A 1 84 ? 5.202 -1.280 15.484 1.00 78.19 84 TRP A C 1
ATOM 646 O O . TRP A 1 84 ? 5.260 -2.491 15.726 1.00 78.19 84 TRP A O 1
ATOM 656 N N . PRO A 1 85 ? 4.519 -0.416 16.263 1.00 76.50 85 PRO A N 1
ATOM 657 C CA . PRO A 1 85 ? 4.475 1.046 16.110 1.00 76.50 85 PRO A CA 1
ATOM 658 C C . PRO A 1 85 ? 5.840 1.691 16.419 1.00 76.50 85 PRO A C 1
ATOM 660 O O . PRO A 1 85 ? 6.569 1.199 17.279 1.00 76.50 85 PRO A O 1
ATOM 663 N N . TYR A 1 86 ? 6.188 2.775 15.719 1.00 73.06 86 TYR A N 1
ATOM 664 C CA . TYR A 1 86 ? 7.366 3.606 16.020 1.00 73.06 86 TYR A CA 1
ATOM 665 C C . TYR A 1 86 ? 6.922 4.979 16.555 1.00 73.06 86 TYR A C 1
ATOM 667 O O . TYR A 1 86 ? 5.806 5.400 16.239 1.00 73.06 86 TYR A O 1
ATOM 675 N N . PRO A 1 87 ? 7.746 5.626 17.408 1.00 63.78 87 PRO A N 1
ATOM 676 C CA . PRO A 1 87 ? 7.421 6.911 18.029 1.00 63.78 87 PRO A CA 1
ATOM 677 C C . PRO A 1 87 ? 7.221 8.051 17.025 1.00 63.78 87 PRO A C 1
ATOM 679 O O . PRO A 1 87 ? 7.814 7.995 15.922 1.00 63.78 87 PRO A O 1
#

Radius of gyration: 11.63 Å; chains: 1; bounding box: 25×23×35 Å

Organism: NCBI:txid1609272

pLDDT: mean 90.98, std 8.57, range [51.47, 97.69]